Protein AF-A0A924NU47-F1 (afdb_monomer_lite)

Foldseek 3Di:
DDADDFDQDPNDGDRDRPVVVVVVVVVVVVVVVVCVVLVDPNVVVVVVVVLQVVLVVVCVVPVLSNLLSCLLCLLVVLQVVLQQVVCVVVVHDSPDDDDQTLLSLVCLVVVHSVVSVVVNVCLSVVPSNVLSVCSVVVVDDSVVSNVRSNVVSNVSCVVSVRNDPVSVVVSD

Sequence (172 aa):
MGRVPRLPVFGTMVDLPYAGPVLCGLYLVWMINLFNFMGGIDGSGFLGLMVALLSLWCGQATPALFWAWFILIGCFMVDATTTLVRRVRRGERFHEAHRSHAYQYAARQFGAHRPVTLAVGAINLLWLLPIAVALGLGWFDGVAGLAIAYVPLLWLAFRFKAGIRTAQESCA

pLDDT: mean 78.1, std 12.53, range [43.88, 93.94]

Radius of gyration: 22.24 Å; chains: 1; bounding box: 65×30×56 Å

Secondary structure (DSSP, 8-state):
-PPPPPEEETTEEE--TTHHHHHHHHHHHHHHHHHHHHTTHHHHHHHHHHHHHHHHHHHHH-HHHHHHHHHHTHHHHHHHHHHHHHHHHTT--TTS-----HHHHHHHHTT-HHHHHHHHHHHIIIIIHHHHHHHHTTSS-HHHHHHHHHHHHHHHHHHTTTT-HHHHHTT-

Structure (mmCIF, N/CA/C/O backbone):
data_AF-A0A924NU47-F1
#
_entry.id   AF-A0A924NU47-F1
#
loop_
_atom_site.group_PDB
_atom_site.id
_atom_site.type_symbol
_atom_site.label_atom_id
_atom_site.label_alt_id
_atom_site.label_comp_id
_atom_site.label_asym_id
_atom_site.label_entity_id
_atom_site.label_seq_id
_atom_site.pdbx_PDB_ins_code
_atom_site.Cartn_x
_atom_site.Cartn_y
_atom_site.Cartn_z
_atom_site.occupancy
_atom_site.B_iso_or_equiv
_atom_site.auth_seq_id
_atom_site.auth_comp_id
_atom_site.auth_asym_id
_atom_site.auth_atom_id
_atom_site.pdbx_PDB_model_num
ATOM 1 N N . MET A 1 1 ? 24.066 -12.936 34.973 1.00 47.88 1 MET A N 1
ATOM 2 C CA . MET A 1 1 ? 24.099 -11.561 34.425 1.00 47.88 1 MET A CA 1
ATOM 3 C C . MET A 1 1 ? 25.199 -11.508 33.373 1.00 47.88 1 MET A C 1
ATOM 5 O O . MET A 1 1 ? 26.366 -11.532 33.741 1.00 47.88 1 MET A O 1
ATOM 9 N N . GLY A 1 2 ? 24.852 -11.584 32.084 1.00 59.38 2 GLY A N 1
ATOM 10 C CA . GLY A 1 2 ? 25.844 -11.590 31.003 1.00 59.38 2 GLY A CA 1
ATOM 11 C C . GLY A 1 2 ? 26.546 -10.237 30.918 1.00 59.38 2 GLY A C 1
ATOM 12 O O . GLY A 1 2 ? 25.877 -9.215 30.785 1.00 59.38 2 GLY A O 1
ATOM 13 N N . ARG A 1 3 ? 27.878 -10.219 31.044 1.00 60.56 3 ARG A N 1
ATOM 14 C CA . ARG A 1 3 ? 28.675 -9.010 30.799 1.00 60.56 3 ARG A CA 1
ATOM 15 C C . ARG A 1 3 ? 28.519 -8.623 29.330 1.00 60.56 3 ARG A C 1
ATOM 17 O O . ARG A 1 3 ? 28.722 -9.461 28.455 1.00 60.56 3 ARG A O 1
ATOM 24 N N . VAL A 1 4 ? 28.154 -7.369 29.079 1.00 67.50 4 VAL A N 1
ATOM 25 C CA . VAL A 1 4 ? 28.174 -6.796 27.729 1.00 67.50 4 VAL A CA 1
ATOM 26 C C . VAL A 1 4 ? 29.601 -6.890 27.169 1.00 67.50 4 VAL A C 1
ATOM 28 O O . VAL A 1 4 ? 30.551 -6.622 27.908 1.00 67.50 4 VAL A O 1
ATOM 31 N N . PRO A 1 5 ? 29.776 -7.318 25.906 1.00 68.31 5 PRO A N 1
ATOM 32 C CA . PRO A 1 5 ? 31.094 -7.458 25.300 1.00 68.31 5 PRO A CA 1
ATOM 33 C C . PRO A 1 5 ? 31.777 -6.093 25.155 1.00 68.31 5 PRO A C 1
ATOM 35 O O . PRO A 1 5 ? 31.124 -5.080 24.909 1.00 68.31 5 PRO A O 1
ATOM 38 N N . ARG A 1 6 ? 33.105 -6.078 25.296 1.00 61.94 6 ARG A N 1
ATOM 39 C CA . ARG A 1 6 ? 33.931 -4.878 25.116 1.00 61.94 6 ARG A CA 1
ATOM 40 C C . ARG A 1 6 ? 33.846 -4.430 23.664 1.00 61.94 6 ARG A C 1
ATOM 42 O O . ARG A 1 6 ? 34.185 -5.202 22.768 1.00 61.94 6 ARG A O 1
ATOM 49 N N . LEU A 1 7 ? 33.398 -3.199 23.441 1.00 69.56 7 LEU A N 1
ATOM 50 C CA . LEU A 1 7 ? 33.296 -2.630 22.104 1.00 69.56 7 LEU A CA 1
ATOM 51 C C . LEU A 1 7 ? 34.515 -1.734 21.841 1.00 69.56 7 LEU A C 1
ATOM 53 O O . LEU A 1 7 ? 34.825 -0.874 22.670 1.00 69.56 7 LEU A O 1
ATOM 57 N N . PRO A 1 8 ? 35.223 -1.920 20.714 1.00 68.81 8 PRO A N 1
ATOM 58 C CA . PRO A 1 8 ? 36.265 -0.994 20.302 1.00 68.81 8 PRO A CA 1
ATOM 59 C C . PRO A 1 8 ? 35.603 0.299 19.815 1.00 68.81 8 PRO A C 1
ATOM 61 O O . PRO A 1 8 ? 34.946 0.318 18.775 1.00 68.81 8 PRO A O 1
ATOM 64 N N . VAL A 1 9 ? 35.770 1.387 20.565 1.00 72.19 9 VAL A N 1
ATOM 65 C CA . VAL A 1 9 ? 35.251 2.713 20.207 1.00 72.19 9 VAL A CA 1
ATOM 66 C C . VAL A 1 9 ? 36.451 3.633 19.993 1.00 72.19 9 VAL A C 1
ATOM 68 O O . VAL A 1 9 ? 37.249 3.844 20.906 1.00 72.19 9 VAL A O 1
ATOM 71 N N . PHE A 1 10 ? 36.627 4.121 18.759 1.00 72.56 10 PHE A N 1
ATOM 72 C CA . PHE A 1 10 ? 37.771 4.954 18.349 1.00 72.56 10 PHE A CA 1
ATOM 73 C C . PHE A 1 10 ? 39.144 4.382 18.769 1.00 72.56 10 PHE A C 1
ATOM 75 O O . PHE A 1 10 ? 40.006 5.097 19.266 1.00 72.56 10 PHE A O 1
ATOM 82 N N . GLY A 1 11 ? 39.340 3.066 18.616 1.00 71.00 11 GLY A N 1
ATOM 83 C CA . GLY A 1 11 ? 40.600 2.389 18.958 1.00 71.00 11 GLY A CA 1
ATOM 84 C C . GLY A 1 11 ? 40.848 2.184 20.459 1.00 71.00 11 GLY A C 1
ATOM 85 O O . GLY A 1 11 ? 41.828 1.541 20.826 1.00 71.00 11 GLY A O 1
ATOM 86 N N . THR A 1 12 ? 39.951 2.656 21.328 1.00 70.19 12 THR A N 1
ATOM 87 C CA . THR A 1 12 ? 39.995 2.399 22.774 1.00 70.19 12 THR A CA 1
ATOM 88 C C . THR A 1 12 ? 38.972 1.332 23.164 1.00 70.19 12 THR A C 1
ATOM 90 O O . THR A 1 12 ? 37.835 1.326 22.690 1.00 70.19 12 THR A O 1
ATOM 93 N N . MET A 1 13 ? 39.387 0.379 24.004 1.00 66.62 13 MET A N 1
ATOM 94 C CA . MET A 1 13 ? 38.503 -0.659 24.542 1.00 66.62 13 MET A CA 1
ATOM 95 C C . MET A 1 13 ? 37.714 -0.068 25.708 1.00 66.62 13 MET A C 1
ATOM 97 O O . MET A 1 13 ? 38.245 0.060 26.811 1.00 66.62 13 MET A O 1
ATOM 101 N N . VAL A 1 14 ? 36.461 0.313 25.463 1.00 70.75 14 VAL A N 1
ATOM 102 C CA . VAL A 1 14 ? 35.613 0.924 26.491 1.00 70.75 14 VAL A CA 1
ATOM 103 C C . VAL A 1 14 ? 34.729 -0.153 27.120 1.00 70.75 14 VAL A C 1
ATOM 105 O O . VAL A 1 14 ? 33.880 -0.750 26.460 1.00 70.75 14 VAL A O 1
ATOM 108 N N . ASP A 1 15 ? 34.944 -0.415 28.409 1.00 70.62 15 ASP A N 1
ATOM 109 C CA . ASP A 1 15 ? 34.142 -1.347 29.207 1.00 70.62 15 ASP A CA 1
ATOM 110 C C . ASP A 1 15 ? 33.028 -0.538 29.904 1.00 70.62 15 ASP A C 1
ATOM 112 O O . ASP A 1 15 ? 33.293 0.237 30.823 1.00 70.62 15 ASP A O 1
ATOM 116 N N . LEU A 1 16 ? 31.777 -0.664 29.440 1.00 69.06 16 LEU A N 1
ATOM 117 C CA . LEU A 1 16 ? 30.603 0.055 29.972 1.00 69.06 16 LEU A CA 1
ATOM 118 C C . LEU A 1 16 ? 29.641 -0.921 30.678 1.00 69.06 16 LEU A C 1
ATOM 120 O O . LEU A 1 16 ? 28.521 -1.130 30.202 1.00 69.06 16 LEU A O 1
ATOM 124 N N . PRO A 1 17 ? 30.034 -1.525 31.817 1.00 68.69 17 PRO A N 1
ATOM 125 C CA . PRO A 1 17 ? 29.283 -2.619 32.435 1.00 68.69 17 PRO A CA 1
ATOM 126 C C . PRO A 1 17 ? 27.862 -2.220 32.858 1.00 68.69 17 PRO A C 1
ATOM 128 O O . PRO A 1 17 ? 26.943 -3.023 32.730 1.00 68.69 17 PRO A O 1
ATOM 131 N N . TYR A 1 18 ? 27.673 -0.977 33.317 1.00 74.06 18 TYR A N 1
ATOM 132 C CA . TYR A 1 18 ? 26.369 -0.453 33.748 1.00 74.06 18 TYR A CA 1
ATOM 133 C C . TYR A 1 18 ? 25.764 0.538 32.748 1.00 74.06 18 TYR A C 1
ATOM 135 O O . TYR A 1 18 ? 24.553 0.561 32.555 1.00 74.06 18 TYR A O 1
ATOM 143 N N . ALA A 1 19 ? 26.597 1.322 32.062 1.00 77.31 19 ALA A N 1
ATOM 144 C CA . ALA A 1 19 ? 26.131 2.320 31.104 1.00 77.31 19 ALA A CA 1
ATOM 145 C C . ALA A 1 19 ? 25.598 1.700 29.799 1.00 77.31 19 ALA A C 1
ATOM 147 O O . ALA A 1 19 ? 24.642 2.226 29.240 1.00 77.31 19 ALA A O 1
ATOM 148 N N . GLY A 1 20 ? 26.138 0.563 29.340 1.00 79.44 20 GLY A N 1
ATOM 149 C CA . GLY A 1 20 ? 25.649 -0.128 28.141 1.00 79.44 20 GLY A CA 1
ATOM 150 C C . GLY A 1 20 ? 24.178 -0.555 28.256 1.00 79.44 20 GLY A C 1
ATOM 151 O O . GLY A 1 20 ? 23.368 -0.143 27.426 1.00 79.44 20 GLY A O 1
ATOM 152 N N . PRO A 1 21 ? 23.789 -1.314 29.301 1.00 81.00 21 PRO A N 1
ATOM 153 C CA . PRO A 1 21 ? 22.392 -1.684 29.533 1.00 81.00 21 PRO A CA 1
ATOM 154 C C . PRO A 1 21 ? 21.459 -0.482 29.731 1.00 81.00 21 PRO A C 1
ATOM 156 O O . PRO A 1 21 ? 20.337 -0.506 29.233 1.00 81.00 21 PRO A O 1
ATOM 159 N N . VAL A 1 22 ? 21.919 0.579 30.407 1.00 84.62 22 VAL A N 1
ATOM 160 C CA . VAL A 1 22 ? 21.138 1.814 30.612 1.00 84.62 22 VAL A CA 1
ATOM 161 C C . VAL A 1 22 ? 20.886 2.541 29.290 1.00 84.62 22 VAL A C 1
ATOM 163 O O . VAL A 1 22 ? 19.747 2.901 29.004 1.00 84.62 22 VAL A O 1
ATOM 166 N N . LEU A 1 23 ? 21.909 2.706 28.448 1.00 86.06 23 LEU A N 1
ATOM 167 C CA . LEU A 1 23 ? 21.769 3.312 27.121 1.00 86.06 23 LEU A CA 1
ATOM 168 C C . LEU A 1 23 ? 20.893 2.461 26.197 1.00 86.06 23 LEU A C 1
ATOM 170 O O . LEU A 1 23 ? 20.067 3.007 25.473 1.00 86.06 23 LEU A O 1
ATOM 174 N N . CYS A 1 24 ? 21.022 1.134 26.257 1.00 81.88 24 CYS A N 1
ATOM 175 C CA . CYS A 1 24 ? 20.161 0.214 25.516 1.00 81.88 24 CYS A CA 1
ATOM 176 C C . CYS A 1 24 ? 18.696 0.328 25.972 1.00 81.88 24 CYS A C 1
ATOM 178 O O . CYS A 1 24 ? 17.797 0.427 25.142 1.00 81.88 24 CYS A O 1
ATOM 180 N N . GLY A 1 25 ? 18.448 0.398 27.284 1.00 86.38 25 GLY A N 1
ATOM 181 C CA . GLY A 1 25 ? 17.113 0.618 27.842 1.00 86.38 25 GLY A CA 1
ATOM 182 C C . GLY A 1 25 ? 16.514 1.961 27.419 1.00 86.38 25 GLY A C 1
ATOM 183 O O . GLY A 1 25 ? 15.374 2.004 26.963 1.00 86.38 25 GLY A O 1
ATOM 184 N N . LEU A 1 26 ? 17.296 3.042 27.492 1.00 88.62 26 LEU A N 1
ATOM 185 C CA . LEU A 1 26 ? 16.888 4.366 27.011 1.00 88.62 26 LEU A CA 1
ATOM 186 C C . LEU A 1 26 ? 16.582 4.353 25.511 1.00 88.62 26 LEU A C 1
ATOM 188 O O . LEU A 1 26 ? 15.554 4.884 25.102 1.00 88.62 26 LEU A O 1
ATOM 192 N N . TYR A 1 27 ? 17.424 3.707 24.706 1.00 86.06 27 TYR A N 1
ATOM 193 C CA . TYR A 1 27 ? 17.206 3.545 23.271 1.00 86.06 27 TYR A CA 1
ATOM 194 C C . TYR A 1 27 ? 15.925 2.762 22.972 1.00 86.06 27 TYR A C 1
ATOM 196 O O . TYR A 1 27 ? 15.153 3.179 22.116 1.00 86.06 27 TYR A O 1
ATOM 204 N N . LEU A 1 28 ? 15.651 1.673 23.696 1.00 86.00 28 LEU A N 1
ATOM 205 C CA . LEU A 1 28 ? 14.429 0.885 23.519 1.00 86.00 28 LEU A CA 1
ATOM 206 C C . LEU A 1 28 ? 13.177 1.674 23.910 1.00 86.00 28 LEU A C 1
ATOM 208 O O . LEU A 1 28 ? 12.215 1.693 23.147 1.00 86.00 28 LEU A O 1
ATOM 212 N N . VAL A 1 29 ? 13.190 2.363 25.054 1.00 85.88 29 VAL A N 1
ATOM 213 C CA . VAL A 1 29 ? 12.073 3.229 25.476 1.00 85.88 29 VAL A CA 1
ATOM 214 C C . VAL A 1 29 ? 11.845 4.335 24.451 1.00 85.88 29 VAL A C 1
ATOM 216 O O . VAL A 1 29 ? 10.708 4.606 24.065 1.00 85.88 29 VAL A O 1
ATOM 219 N N . TRP A 1 30 ? 12.926 4.940 23.964 1.00 83.56 30 TRP A N 1
ATOM 220 C CA . TRP A 1 30 ? 12.859 5.980 22.951 1.00 83.56 30 TRP A CA 1
ATOM 221 C C . TRP A 1 30 ? 12.344 5.445 21.607 1.00 83.56 30 TRP A C 1
ATOM 223 O O . TRP A 1 30 ? 11.465 6.063 21.013 1.00 83.56 30 TRP A O 1
ATOM 233 N N . MET A 1 31 ? 12.791 4.266 21.166 1.00 82.25 31 MET A N 1
ATOM 234 C CA . MET A 1 31 ? 12.311 3.609 19.945 1.00 82.25 31 MET A CA 1
ATOM 235 C C . MET A 1 31 ? 10.835 3.220 20.027 1.00 82.25 31 MET A C 1
ATOM 237 O O . MET A 1 31 ? 10.104 3.421 19.061 1.00 82.25 31 MET A O 1
ATOM 241 N N . ILE A 1 32 ? 10.374 2.715 21.174 1.00 77.81 32 ILE A N 1
ATOM 242 C CA . ILE A 1 32 ? 8.957 2.392 21.396 1.00 77.81 32 ILE A CA 1
ATOM 243 C C . ILE A 1 32 ? 8.111 3.670 21.368 1.00 77.81 32 ILE A C 1
ATOM 245 O O . ILE A 1 32 ? 7.041 3.688 20.759 1.00 77.81 32 ILE A O 1
ATOM 249 N N . ASN A 1 33 ? 8.593 4.755 21.979 1.00 78.31 33 ASN A N 1
ATOM 250 C CA . ASN A 1 33 ? 7.903 6.043 21.951 1.00 78.31 33 ASN A CA 1
ATOM 251 C C . ASN A 1 33 ? 7.836 6.622 20.526 1.00 78.31 33 ASN A C 1
ATOM 253 O O . ASN A 1 33 ? 6.770 7.037 20.074 1.00 78.31 33 ASN A O 1
ATOM 257 N N . LEU A 1 34 ? 8.946 6.567 19.783 1.00 73.81 34 LEU A N 1
ATOM 258 C CA . LEU A 1 34 ? 8.997 6.996 18.385 1.00 73.81 34 LEU A CA 1
ATOM 259 C C . LEU A 1 34 ? 8.029 6.182 17.510 1.00 73.81 34 LEU A C 1
ATOM 261 O O . LEU A 1 34 ? 7.307 6.756 16.695 1.00 73.81 34 LEU A O 1
ATOM 265 N N . PHE A 1 35 ? 7.958 4.861 17.711 1.00 67.00 35 PHE A N 1
ATOM 266 C CA . PHE A 1 35 ? 7.040 3.983 16.979 1.00 67.00 35 PHE A CA 1
ATOM 267 C C . PHE A 1 35 ? 5.567 4.277 17.304 1.00 67.00 35 PHE A C 1
ATOM 269 O O . PHE A 1 35 ? 4.726 4.274 16.405 1.00 67.00 35 PHE A O 1
ATOM 276 N N . ASN A 1 36 ? 5.251 4.602 18.562 1.00 65.31 36 ASN A N 1
ATOM 277 C CA . ASN A 1 36 ? 3.904 5.015 18.967 1.00 65.31 36 ASN A CA 1
ATOM 278 C C . ASN A 1 36 ? 3.481 6.352 18.336 1.00 65.31 36 ASN A C 1
ATOM 280 O O . ASN A 1 36 ? 2.310 6.509 17.995 1.00 65.31 36 ASN A O 1
ATOM 284 N N . PHE A 1 37 ? 4.417 7.284 18.128 1.00 62.91 37 PHE A N 1
ATOM 285 C CA . PHE A 1 37 ? 4.157 8.536 17.406 1.00 62.91 37 PHE A CA 1
ATOM 286 C C . PHE A 1 37 ? 3.981 8.319 15.895 1.00 62.91 37 PHE A C 1
ATOM 288 O O . PHE A 1 37 ? 3.053 8.859 15.295 1.00 62.91 37 PHE A O 1
ATOM 295 N N . MET A 1 38 ? 4.820 7.484 15.274 1.00 59.72 38 MET A N 1
ATOM 296 C CA . MET A 1 38 ? 4.724 7.160 13.842 1.00 59.72 38 MET A CA 1
ATOM 297 C C . MET A 1 38 ? 3.519 6.279 13.483 1.00 59.72 38 MET A C 1
ATOM 299 O O . MET A 1 38 ? 3.088 6.294 12.334 1.00 59.72 38 MET A O 1
ATOM 303 N N . GLY A 1 39 ? 2.949 5.524 14.425 1.00 53.91 39 GLY A N 1
ATOM 304 C CA . GLY A 1 39 ? 1.816 4.622 14.171 1.00 53.91 39 GLY A CA 1
ATOM 305 C C . GLY A 1 39 ? 0.507 5.306 13.736 1.00 53.91 39 GLY A C 1
ATOM 306 O O . GLY A 1 39 ? -0.464 4.614 13.427 1.00 53.91 39 GLY A O 1
ATOM 307 N N . GLY A 1 40 ? 0.464 6.643 13.728 1.00 61.09 40 GLY A N 1
ATOM 308 C CA . GLY A 1 40 ? -0.672 7.454 13.288 1.00 61.09 40 GLY A CA 1
ATOM 309 C C . GLY A 1 40 ? -0.654 7.861 11.804 1.00 61.09 40 GLY A C 1
ATOM 310 O O . GLY A 1 40 ? -0.098 7.190 10.930 1.00 61.09 40 GLY A O 1
ATOM 311 N N . ILE A 1 41 ? -1.301 8.996 11.517 1.00 57.78 41 ILE A N 1
ATOM 312 C CA . ILE A 1 41 ? -1.394 9.610 10.178 1.00 57.78 41 ILE A CA 1
ATOM 313 C C . ILE A 1 41 ? 0.005 9.910 9.604 1.00 57.78 41 ILE A C 1
ATOM 315 O O . ILE A 1 41 ? 0.217 9.762 8.401 1.00 57.78 41 ILE A O 1
ATOM 319 N N . ASP A 1 42 ? 0.975 10.243 10.458 1.00 65.50 42 ASP A N 1
ATOM 320 C CA . ASP A 1 42 ? 2.303 10.688 10.028 1.00 65.50 42 ASP A CA 1
ATOM 321 C C . ASP A 1 42 ? 3.161 9.564 9.430 1.00 65.50 42 ASP A C 1
ATOM 323 O O . ASP A 1 42 ? 3.735 9.735 8.355 1.00 65.50 42 ASP A O 1
ATOM 327 N N . GLY A 1 43 ? 3.224 8.384 10.057 1.00 72.06 43 GLY A N 1
ATOM 328 C CA . GLY A 1 43 ? 4.042 7.284 9.532 1.00 72.06 43 GLY A CA 1
ATOM 329 C C . GLY A 1 43 ? 3.432 6.611 8.306 1.00 72.06 43 GLY A C 1
ATOM 330 O O . GLY A 1 43 ? 4.158 6.240 7.385 1.00 72.06 43 GLY A O 1
ATOM 331 N N . SER A 1 44 ? 2.102 6.496 8.243 1.00 74.81 44 SER A N 1
ATOM 332 C CA . SER A 1 44 ? 1.415 5.954 7.060 1.00 74.81 44 SER A CA 1
ATOM 333 C C . SER A 1 44 ? 1.460 6.918 5.867 1.00 74.81 44 SER A C 1
ATOM 335 O O . SER A 1 44 ? 1.691 6.477 4.738 1.00 74.81 44 SER A O 1
ATOM 337 N N . GLY A 1 45 ? 1.335 8.228 6.109 1.00 77.06 45 GLY A N 1
ATOM 338 C CA . GLY A 1 45 ? 1.544 9.265 5.096 1.00 77.06 45 GLY A CA 1
ATOM 339 C C . GLY A 1 45 ? 2.986 9.298 4.584 1.00 77.06 45 GLY A C 1
ATOM 340 O O . GLY A 1 45 ? 3.205 9.313 3.371 1.00 77.06 45 GLY A O 1
ATOM 341 N N . PHE A 1 46 ? 3.969 9.221 5.487 1.00 82.56 46 PHE A N 1
ATOM 342 C CA . PHE A 1 46 ? 5.385 9.132 5.125 1.00 82.56 46 PHE A CA 1
ATOM 343 C C . PHE A 1 46 ? 5.692 7.882 4.291 1.00 82.56 46 PHE A C 1
ATOM 345 O O . PHE A 1 46 ? 6.350 7.986 3.258 1.00 82.56 46 PHE A O 1
ATOM 352 N N . LEU A 1 47 ? 5.181 6.711 4.686 1.00 83.50 47 LEU A N 1
ATOM 353 C CA . LEU A 1 47 ? 5.375 5.475 3.927 1.00 83.50 47 LEU A CA 1
ATOM 354 C C . LEU A 1 47 ? 4.762 5.578 2.522 1.00 83.50 47 LEU A C 1
ATOM 356 O O . LEU A 1 47 ? 5.404 5.191 1.547 1.00 83.50 47 LEU A O 1
ATOM 360 N N . GLY A 1 48 ? 3.558 6.148 2.406 1.00 84.56 48 GLY A N 1
ATOM 361 C CA . GLY A 1 48 ? 2.922 6.409 1.114 1.00 84.56 48 GLY A CA 1
ATOM 362 C C . GLY A 1 48 ? 3.752 7.341 0.226 1.00 84.56 48 GLY A C 1
ATOM 363 O O . GLY A 1 48 ? 3.950 7.050 -0.954 1.00 84.56 48 GLY A O 1
ATOM 364 N N . LEU A 1 49 ? 4.301 8.417 0.799 1.00 87.50 49 LEU A N 1
ATOM 365 C CA . LEU A 1 49 ? 5.193 9.338 0.092 1.00 87.50 49 LEU A CA 1
ATOM 366 C C . LEU A 1 49 ? 6.485 8.646 -0.365 1.00 87.50 49 LEU A C 1
ATOM 368 O O . LEU A 1 49 ? 6.888 8.807 -1.515 1.00 87.50 49 LEU A O 1
ATOM 372 N N . MET A 1 50 ? 7.118 7.854 0.503 1.00 90.81 50 MET A N 1
ATOM 373 C CA . MET A 1 50 ? 8.328 7.099 0.162 1.00 90.81 50 MET A CA 1
ATOM 374 C C . MET A 1 50 ? 8.079 6.127 -0.986 1.00 90.81 50 MET A C 1
ATOM 376 O O . MET A 1 50 ? 8.855 6.109 -1.939 1.00 90.81 50 MET A O 1
ATOM 380 N N . VAL A 1 51 ? 6.978 5.372 -0.951 1.00 90.94 51 VAL A N 1
ATOM 381 C CA . VAL A 1 51 ? 6.620 4.474 -2.057 1.00 90.94 51 VAL A CA 1
ATOM 382 C C . VAL A 1 51 ? 6.385 5.256 -3.352 1.00 90.94 51 VAL A C 1
ATOM 384 O O . VAL A 1 51 ? 6.867 4.838 -4.402 1.00 90.94 51 VAL A O 1
ATOM 387 N N . ALA A 1 52 ? 5.704 6.404 -3.298 1.00 89.31 52 ALA A N 1
ATOM 388 C CA . ALA A 1 52 ? 5.475 7.233 -4.481 1.00 89.31 52 ALA A CA 1
ATOM 389 C C . ALA A 1 52 ? 6.789 7.752 -5.095 1.00 89.31 52 ALA A C 1
ATOM 391 O O . ALA A 1 52 ? 6.978 7.672 -6.311 1.00 89.31 52 ALA A O 1
ATOM 392 N N . LEU A 1 53 ? 7.718 8.235 -4.265 1.00 93.94 53 LEU A N 1
ATOM 393 C CA . LEU A 1 53 ? 9.026 8.713 -4.722 1.00 93.94 53 LEU A CA 1
ATOM 394 C C . LEU A 1 53 ? 9.895 7.576 -5.272 1.00 93.94 53 LEU A C 1
ATOM 396 O O . LEU A 1 53 ? 10.489 7.729 -6.338 1.00 93.94 53 LEU A O 1
ATOM 400 N N . LEU A 1 54 ? 9.930 6.425 -4.594 1.00 92.25 54 LEU A N 1
ATOM 401 C CA . LEU A 1 54 ? 10.646 5.239 -5.073 1.00 92.25 54 LEU A CA 1
ATOM 402 C C . LEU A 1 54 ? 10.079 4.742 -6.405 1.00 92.25 54 LEU A C 1
ATOM 404 O O . LEU A 1 54 ? 10.843 4.428 -7.314 1.00 92.25 54 LEU A O 1
ATOM 408 N N . SER A 1 55 ? 8.754 4.743 -6.556 1.00 91.94 55 SER A N 1
ATOM 409 C CA . SER A 1 55 ? 8.081 4.394 -7.808 1.00 91.94 55 SER A CA 1
ATOM 410 C C . SER A 1 55 ? 8.511 5.303 -8.961 1.00 91.94 55 SER A C 1
ATOM 412 O O . SER A 1 55 ? 8.849 4.816 -10.041 1.00 91.94 55 SER A O 1
ATOM 414 N N . LEU A 1 56 ? 8.543 6.622 -8.737 1.00 93.50 56 LEU A N 1
ATOM 415 C CA . LEU A 1 56 ? 8.999 7.592 -9.738 1.00 93.50 56 LEU A CA 1
ATOM 416 C C . LEU A 1 56 ? 10.478 7.407 -10.090 1.00 93.50 56 LEU A C 1
ATOM 418 O O . LEU A 1 56 ? 10.836 7.476 -11.267 1.00 93.50 56 LEU A O 1
ATOM 422 N N . TRP A 1 57 ? 11.322 7.141 -9.090 1.00 93.69 57 TRP A N 1
ATOM 423 C CA . TRP A 1 57 ? 12.750 6.910 -9.290 1.00 93.69 57 TRP A CA 1
ATOM 424 C C . TRP A 1 57 ? 13.018 5.625 -10.084 1.00 93.69 57 TRP A C 1
ATOM 426 O O . TRP A 1 57 ? 13.726 5.663 -11.089 1.00 93.69 57 TRP A O 1
ATOM 436 N N . CYS A 1 58 ? 12.382 4.507 -9.722 1.00 90.25 58 CYS A N 1
ATOM 437 C CA . CYS A 1 58 ? 12.466 3.257 -10.483 1.00 90.25 58 CYS A CA 1
ATOM 438 C C . CYS A 1 58 ? 11.872 3.388 -11.895 1.00 90.25 58 CYS A C 1
ATOM 440 O O . CYS A 1 58 ? 12.367 2.759 -12.832 1.00 90.25 58 CYS A O 1
ATOM 442 N N . GLY A 1 59 ? 10.848 4.229 -12.064 1.00 90.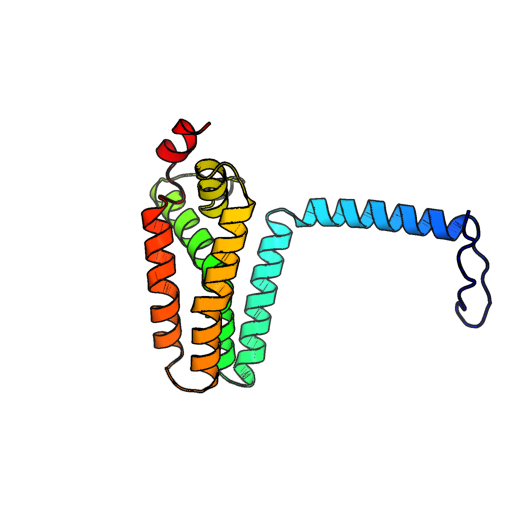62 59 GLY A N 1
ATOM 443 C CA . GLY A 1 59 ? 10.245 4.536 -13.360 1.00 90.62 59 GLY A CA 1
ATOM 444 C C . GLY A 1 59 ? 11.217 5.145 -14.371 1.00 90.62 59 GLY A C 1
ATOM 445 O O . GLY A 1 59 ? 11.031 4.945 -15.569 1.00 90.62 59 GLY A O 1
ATOM 446 N N . GLN A 1 60 ? 12.274 5.824 -13.906 1.00 92.50 60 GLN A N 1
ATOM 447 C CA . GLN A 1 60 ? 13.332 6.341 -14.783 1.00 92.50 60 GLN A CA 1
ATOM 448 C C . GLN A 1 60 ? 14.158 5.216 -15.421 1.00 92.50 60 GLN A C 1
ATOM 450 O O . GLN A 1 60 ? 14.627 5.366 -16.544 1.00 92.50 60 GLN A O 1
ATOM 455 N N . ALA A 1 61 ? 14.333 4.090 -14.720 1.00 90.56 61 ALA A N 1
ATOM 456 C CA . ALA A 1 61 ? 15.050 2.932 -15.247 1.00 90.56 61 ALA A CA 1
ATOM 457 C C . ALA A 1 61 ? 14.162 2.100 -16.180 1.00 90.56 61 ALA A C 1
ATOM 459 O O . ALA A 1 61 ? 14.592 1.668 -17.248 1.00 90.56 61 ALA A O 1
ATOM 460 N N . THR A 1 62 ? 12.913 1.849 -15.785 1.00 88.81 62 THR A N 1
ATOM 461 C CA . THR A 1 62 ? 11.945 1.135 -16.625 1.00 88.81 62 THR A CA 1
ATOM 462 C C . THR A 1 62 ? 10.528 1.606 -16.295 1.00 88.81 62 THR A C 1
ATOM 464 O O . THR A 1 62 ? 10.096 1.432 -15.153 1.00 88.81 62 THR A O 1
ATOM 467 N N . PRO A 1 63 ? 9.748 2.119 -17.269 1.00 89.81 63 PRO A N 1
ATOM 468 C CA . PRO A 1 63 ? 8.377 2.575 -17.024 1.00 89.81 63 PRO A CA 1
ATOM 469 C C . PRO A 1 63 ? 7.466 1.503 -16.409 1.00 89.81 63 PRO A C 1
ATOM 471 O O . PRO A 1 63 ? 6.588 1.823 -15.614 1.00 89.81 63 PRO A O 1
ATOM 474 N N . ALA A 1 64 ? 7.693 0.221 -16.714 1.00 90.06 64 ALA A N 1
ATOM 475 C CA . ALA A 1 64 ? 6.948 -0.887 -16.115 1.00 90.06 64 ALA A CA 1
ATOM 476 C C . ALA A 1 64 ? 7.103 -0.954 -14.584 1.00 90.06 64 ALA A C 1
ATOM 478 O O . ALA A 1 64 ? 6.140 -1.262 -13.884 1.00 90.06 64 ALA A O 1
ATOM 479 N N . LEU A 1 65 ? 8.277 -0.610 -14.039 1.00 89.75 65 LEU A N 1
ATOM 480 C CA . LEU A 1 65 ? 8.503 -0.626 -12.591 1.00 89.75 65 LEU A CA 1
ATOM 481 C C . LEU A 1 65 ? 7.621 0.398 -11.878 1.00 89.75 65 LEU A C 1
ATOM 483 O O . LEU A 1 65 ? 7.064 0.080 -10.832 1.00 89.75 65 LEU A O 1
ATOM 487 N N . PHE A 1 66 ? 7.433 1.585 -12.460 1.00 92.31 66 PHE A N 1
ATOM 488 C CA . PHE A 1 66 ? 6.532 2.603 -11.913 1.00 92.31 66 PHE A CA 1
ATOM 489 C C . PHE A 1 66 ? 5.112 2.048 -11.706 1.00 92.31 66 PHE A C 1
ATOM 491 O O . PHE A 1 66 ? 4.534 2.152 -10.625 1.00 92.31 66 PHE A O 1
ATOM 498 N N . TRP A 1 67 ? 4.562 1.385 -12.722 1.00 91.06 67 TRP A N 1
ATOM 499 C CA . TRP A 1 67 ? 3.231 0.783 -12.638 1.00 91.06 67 TRP A CA 1
ATOM 500 C C . TRP A 1 67 ? 3.185 -0.414 -11.678 1.00 91.06 67 TRP A C 1
ATOM 502 O O . TRP A 1 67 ? 2.207 -0.573 -10.947 1.00 91.06 67 TRP A O 1
ATOM 512 N N . ALA A 1 68 ? 4.246 -1.225 -11.623 1.00 91.56 68 ALA A N 1
ATOM 513 C CA . ALA A 1 68 ? 4.348 -2.359 -10.706 1.00 91.56 68 ALA A CA 1
ATOM 514 C C . ALA A 1 68 ? 4.263 -1.926 -9.232 1.00 91.56 68 ALA A C 1
ATOM 516 O O . ALA A 1 68 ? 3.538 -2.548 -8.453 1.00 91.56 68 ALA A O 1
ATOM 517 N N . TRP A 1 69 ? 4.927 -0.828 -8.855 1.00 91.25 69 TRP A N 1
ATOM 518 C CA . TRP A 1 69 ? 4.826 -0.264 -7.504 1.00 91.25 69 TRP A CA 1
ATOM 519 C C . TRP A 1 69 ? 3.384 0.112 -7.144 1.00 91.25 69 TRP A C 1
ATOM 521 O O . TRP A 1 69 ? 2.916 -0.248 -6.063 1.00 91.25 69 TRP A O 1
ATOM 531 N N . PHE A 1 70 ? 2.657 0.762 -8.060 1.00 89.69 70 PHE A N 1
ATOM 532 C CA . PHE A 1 70 ? 1.242 1.104 -7.870 1.00 89.69 70 PHE A CA 1
ATOM 533 C C . PHE A 1 70 ? 0.345 -0.135 -7.739 1.00 89.69 70 PHE A C 1
ATOM 535 O O . PHE A 1 70 ? -0.542 -0.161 -6.885 1.00 89.69 70 PHE A O 1
ATOM 542 N N . ILE A 1 71 ? 0.597 -1.180 -8.532 1.00 91.38 71 ILE A N 1
ATOM 543 C CA . ILE A 1 71 ? -0.139 -2.451 -8.457 1.00 91.38 71 ILE A CA 1
ATOM 544 C C . ILE A 1 71 ? 0.045 -3.107 -7.082 1.00 91.38 71 ILE A C 1
ATOM 546 O O . ILE A 1 71 ? -0.938 -3.513 -6.460 1.00 91.38 71 ILE A O 1
ATOM 550 N N . LEU A 1 72 ? 1.277 -3.167 -6.570 1.00 90.38 72 LEU A N 1
ATOM 551 C CA . LEU A 1 72 ? 1.585 -3.825 -5.295 1.00 90.38 72 LEU A CA 1
ATOM 552 C C . LEU A 1 72 ? 0.982 -3.105 -4.080 1.00 90.38 72 LEU A C 1
ATOM 554 O O . LEU A 1 72 ? 0.578 -3.761 -3.122 1.00 90.38 72 LEU A O 1
ATOM 558 N N . ILE A 1 73 ? 0.849 -1.775 -4.118 1.00 89.75 73 ILE A N 1
ATOM 559 C CA . ILE A 1 73 ? 0.137 -1.025 -3.065 1.00 89.75 73 ILE A CA 1
ATOM 560 C C . ILE A 1 73 ? -1.379 -0.954 -3.280 1.00 89.75 73 ILE A C 1
ATOM 562 O O . ILE A 1 73 ? -2.084 -0.315 -2.492 1.00 89.75 73 ILE A O 1
ATOM 566 N N . GLY A 1 74 ? -1.903 -1.607 -4.320 1.00 87.75 74 GLY A N 1
ATOM 567 C CA . GLY A 1 74 ? -3.290 -1.475 -4.759 1.00 87.75 74 GLY A CA 1
ATOM 568 C C . GLY A 1 74 ? -4.311 -1.749 -3.654 1.00 87.75 74 GLY A C 1
ATOM 569 O O . GLY A 1 74 ? -5.278 -1.003 -3.519 1.00 87.75 74 GLY A O 1
ATOM 570 N N . CYS A 1 75 ? -4.081 -2.754 -2.800 1.00 85.75 75 CYS A N 1
ATOM 571 C CA . CYS A 1 75 ? -4.994 -3.061 -1.692 1.00 85.75 75 CYS A CA 1
ATOM 572 C C . CYS A 1 75 ? -5.140 -1.883 -0.709 1.00 85.75 75 CYS A C 1
ATOM 574 O O . CYS A 1 75 ? -6.250 -1.577 -0.274 1.00 85.75 75 CYS A O 1
ATOM 576 N N . PHE A 1 76 ? -4.036 -1.205 -0.384 1.00 85.06 76 PHE A N 1
ATOM 577 C CA . PHE A 1 76 ? -4.045 -0.030 0.490 1.00 85.06 76 PHE A CA 1
ATOM 578 C C . PHE A 1 76 ? -4.663 1.180 -0.217 1.00 85.06 76 PHE A C 1
ATOM 580 O O . PHE A 1 76 ? -5.521 1.863 0.343 1.00 85.06 76 PHE A O 1
ATOM 587 N N . MET A 1 77 ? -4.281 1.404 -1.477 1.00 87.12 77 MET A N 1
ATOM 588 C CA . MET A 1 77 ? -4.778 2.516 -2.286 1.00 87.12 77 MET A CA 1
ATOM 589 C C . MET A 1 77 ? -6.302 2.455 -2.463 1.00 87.12 77 MET A C 1
ATOM 591 O O . MET A 1 77 ? -6.991 3.465 -2.306 1.00 87.12 77 MET A O 1
ATOM 595 N N . VAL A 1 78 ? -6.850 1.267 -2.738 1.00 86.75 78 VAL A N 1
ATOM 596 C CA . VAL A 1 78 ? -8.295 1.050 -2.906 1.00 86.75 78 VAL A CA 1
ATOM 597 C C . VAL A 1 78 ? -9.048 1.244 -1.588 1.00 86.75 78 VAL A C 1
ATOM 599 O O . VAL A 1 78 ? -10.086 1.910 -1.578 1.00 86.75 78 VAL A O 1
ATOM 602 N N . ASP A 1 79 ? -8.540 0.727 -0.468 1.00 81.88 79 ASP A N 1
ATOM 603 C CA . ASP A 1 79 ? -9.172 0.898 0.848 1.00 81.88 79 ASP A CA 1
ATOM 604 C C . ASP A 1 79 ? -9.221 2.376 1.275 1.00 81.88 79 ASP A C 1
ATOM 606 O O . ASP A 1 79 ? -10.284 2.892 1.639 1.00 81.88 79 ASP A O 1
ATOM 610 N N . ALA A 1 80 ? -8.098 3.091 1.142 1.00 79.19 80 ALA A N 1
ATOM 611 C CA . ALA A 1 80 ? -8.012 4.516 1.454 1.00 79.19 80 ALA A CA 1
ATOM 612 C C . ALA A 1 80 ? -8.941 5.351 0.557 1.00 79.19 80 ALA A C 1
ATOM 614 O O . ALA A 1 80 ? -9.735 6.154 1.054 1.00 79.19 80 ALA A O 1
ATOM 615 N N . THR A 1 81 ? -8.905 5.117 -0.759 1.00 83.38 81 THR A N 1
ATOM 616 C CA . THR A 1 81 ? -9.716 5.871 -1.728 1.00 83.38 81 THR A CA 1
ATOM 617 C C . THR A 1 81 ? -11.207 5.634 -1.517 1.00 83.38 81 THR A C 1
ATOM 619 O O . THR A 1 81 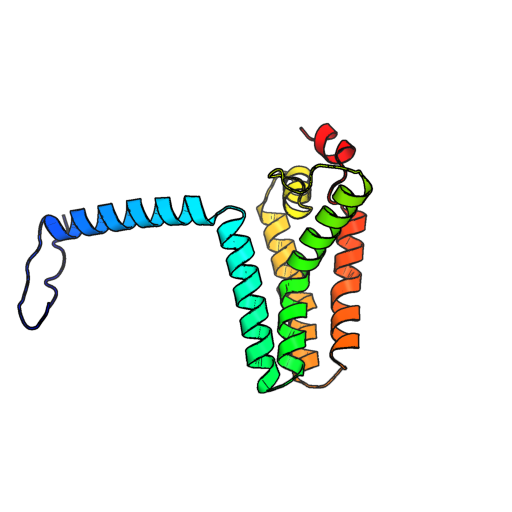? -11.985 6.584 -1.453 1.00 83.38 81 THR A O 1
ATOM 622 N N . THR A 1 82 ? -11.633 4.376 -1.376 1.00 80.94 82 THR A N 1
ATOM 623 C CA . THR A 1 82 ? -13.057 4.059 -1.187 1.00 80.94 82 THR A CA 1
ATOM 624 C C . THR A 1 82 ? -13.596 4.620 0.126 1.00 80.94 82 THR A C 1
ATOM 626 O O . THR A 1 82 ? -14.716 5.138 0.148 1.00 80.94 82 THR A O 1
ATOM 629 N N . THR A 1 83 ? -12.793 4.596 1.191 1.00 79.00 83 THR A N 1
ATOM 630 C CA . THR A 1 83 ? -13.140 5.198 2.483 1.00 79.00 83 THR A CA 1
ATOM 631 C C . THR A 1 83 ? -13.268 6.718 2.371 1.00 79.00 83 THR A C 1
ATOM 633 O O . THR A 1 83 ? -14.292 7.278 2.772 1.00 79.00 83 THR A O 1
ATOM 636 N N . LEU A 1 84 ? -12.279 7.391 1.773 1.00 78.75 84 LEU A N 1
ATOM 637 C CA . LEU A 1 84 ? -12.282 8.846 1.612 1.00 78.75 84 LEU A CA 1
ATOM 638 C C . LEU A 1 84 ? -13.446 9.319 0.729 1.00 78.75 84 LEU A C 1
ATOM 640 O O . LEU A 1 84 ? -14.197 10.210 1.123 1.00 78.75 84 LEU A O 1
ATOM 644 N N . VAL A 1 85 ? -13.659 8.682 -0.426 1.00 83.81 85 VAL A N 1
ATOM 645 C CA . VAL A 1 85 ? -14.744 9.035 -1.359 1.00 83.81 85 VAL A CA 1
ATOM 646 C C . VAL A 1 85 ? -16.115 8.885 -0.700 1.00 83.81 85 VAL A C 1
ATOM 648 O O . VAL A 1 85 ? -16.970 9.761 -0.849 1.00 83.81 85 VAL A O 1
ATOM 651 N N . ARG A 1 86 ? -16.349 7.798 0.047 1.00 78.69 86 ARG A N 1
ATOM 652 C CA . ARG A 1 86 ? -17.633 7.581 0.736 1.00 78.69 86 ARG A CA 1
ATOM 653 C C . ARG A 1 86 ? -17.870 8.611 1.841 1.00 78.69 86 ARG A C 1
ATOM 655 O O . ARG A 1 86 ? -19.013 9.019 2.023 1.00 78.69 86 ARG A O 1
ATOM 662 N N . ARG A 1 87 ? -16.818 9.065 2.526 1.00 76.12 87 ARG A N 1
ATOM 663 C CA . ARG A 1 87 ? -16.890 10.113 3.558 1.00 76.12 87 ARG A CA 1
ATOM 664 C C . ARG A 1 87 ? -17.191 11.487 2.987 1.00 76.12 87 ARG A C 1
ATOM 666 O O . ARG A 1 87 ? -18.119 12.142 3.455 1.00 76.12 87 ARG A O 1
ATOM 673 N N . VAL A 1 88 ? -16.463 11.882 1.943 1.00 83.12 88 VAL A N 1
ATOM 674 C CA . VAL A 1 88 ? -16.670 13.168 1.263 1.00 83.12 88 VAL A CA 1
ATOM 675 C C . VAL A 1 88 ? -18.093 13.252 0.711 1.00 83.12 88 VAL A C 1
ATOM 677 O O . VAL A 1 88 ? -18.782 14.239 0.946 1.00 83.12 88 VAL A O 1
ATOM 680 N N . ARG A 1 89 ? -18.594 12.181 0.077 1.00 84.06 89 ARG A N 1
ATOM 681 C CA . ARG A 1 89 ? -19.985 12.124 -0.415 1.00 84.06 89 ARG A CA 1
ATOM 682 C C . ARG A 1 89 ? -21.044 12.214 0.689 1.00 84.06 89 ARG A C 1
ATOM 684 O O . ARG A 1 89 ? -22.171 12.591 0.399 1.00 84.06 89 ARG A O 1
ATOM 691 N N . ARG A 1 90 ? -20.707 11.851 1.930 1.00 77.44 90 ARG A N 1
ATOM 692 C CA . ARG A 1 90 ? -21.600 11.932 3.100 1.00 77.44 90 ARG A CA 1
ATOM 693 C C . ARG A 1 90 ? -21.485 13.257 3.857 1.00 77.44 90 ARG A C 1
ATOM 695 O O . ARG A 1 90 ? -22.213 13.445 4.825 1.00 77.44 90 ARG A O 1
ATOM 702 N N . GLY A 1 91 ? -20.579 14.150 3.450 1.00 76.75 91 GLY A N 1
ATOM 703 C CA . GLY A 1 91 ? -20.310 15.396 4.169 1.00 76.75 91 GLY A CA 1
ATOM 704 C C . GLY A 1 91 ? -19.663 15.184 5.542 1.00 76.75 91 GLY A C 1
ATOM 705 O O . GLY A 1 91 ? -19.747 16.057 6.401 1.00 76.75 91 GLY A O 1
ATOM 706 N N . GLU A 1 92 ? -19.038 14.025 5.782 1.00 72.31 92 GLU A N 1
ATOM 707 C CA . GLU A 1 92 ? -18.331 13.766 7.038 1.00 72.31 92 GLU A CA 1
ATOM 708 C C . GLU A 1 92 ? -17.018 14.563 7.099 1.00 72.31 92 GLU A C 1
ATOM 710 O O . GLU A 1 92 ? -16.347 14.777 6.086 1.00 72.31 92 GLU A O 1
ATOM 715 N N . ARG A 1 93 ? -16.613 14.967 8.309 1.00 72.44 93 ARG A N 1
ATOM 716 C CA . ARG A 1 93 ? -15.334 15.650 8.543 1.00 72.44 93 ARG A CA 1
ATOM 717 C C . ARG A 1 93 ? -14.178 14.695 8.242 1.00 72.44 93 ARG A C 1
ATOM 719 O O . ARG A 1 93 ? -13.834 13.833 9.047 1.00 72.44 93 ARG A O 1
ATOM 726 N N . PHE A 1 94 ? -13.575 14.850 7.069 1.00 66.56 94 PHE A N 1
ATOM 727 C CA . PHE A 1 94 ? -12.516 13.965 6.580 1.00 66.56 94 PHE A CA 1
ATOM 728 C C . PHE A 1 94 ? -11.203 14.062 7.376 1.00 66.56 94 PHE A C 1
ATOM 730 O O . PHE A 1 94 ? -10.406 13.132 7.330 1.00 66.56 94 PHE A O 1
ATOM 737 N N . HIS A 1 95 ? -11.001 15.151 8.124 1.00 64.75 95 HIS A N 1
ATOM 738 C CA . HIS A 1 95 ? -9.805 15.391 8.938 1.00 64.75 95 HIS A CA 1
ATOM 739 C C . HIS A 1 95 ? -9.814 14.706 10.313 1.00 64.75 95 HIS A C 1
ATOM 741 O O . HIS A 1 95 ? -8.778 14.642 10.967 1.00 64.75 95 HIS A O 1
ATOM 747 N N . GLU A 1 96 ? -10.960 14.209 10.784 1.00 66.06 96 GLU A N 1
ATOM 748 C CA . GLU A 1 96 ? -11.026 13.540 12.085 1.00 66.06 96 GLU A CA 1
ATOM 749 C C . GLU A 1 96 ? -10.539 12.0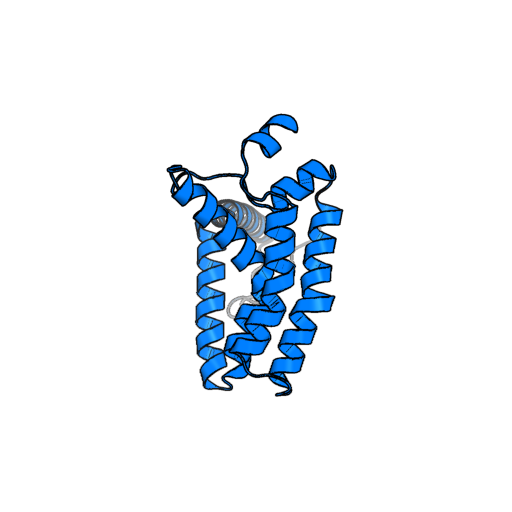90 11.962 1.00 66.06 96 GLU A C 1
ATOM 751 O O . GLU A 1 96 ? -11.041 11.327 11.127 1.00 66.06 96 GLU A O 1
ATOM 756 N N . ALA A 1 97 ? -9.597 11.693 12.825 1.00 58.28 97 ALA A N 1
ATOM 757 C CA . ALA A 1 97 ? -9.070 10.332 12.877 1.00 58.28 97 ALA A CA 1
ATOM 758 C C . ALA A 1 97 ? -10.211 9.317 13.045 1.00 58.28 97 ALA A C 1
ATOM 760 O O . ALA A 1 97 ? -10.991 9.387 13.994 1.00 58.28 97 ALA A O 1
ATOM 761 N N . HIS A 1 98 ? -10.318 8.369 12.115 1.00 63.91 98 HIS A N 1
ATOM 762 C CA . HIS A 1 98 ? -11.402 7.390 12.095 1.00 63.91 98 HIS A CA 1
ATOM 763 C C . HIS A 1 98 ? -10.902 5.963 11.920 1.00 63.91 98 HIS A C 1
ATOM 765 O O . HIS A 1 98 ? -9.852 5.701 11.344 1.00 63.91 98 HIS A O 1
ATOM 771 N N . ARG A 1 99 ? -11.719 5.026 12.408 1.00 60.81 99 ARG A N 1
ATOM 772 C CA . ARG A 1 99 ? -11.465 3.579 12.412 1.00 60.81 99 ARG A CA 1
ATOM 773 C C . ARG A 1 99 ? -12.381 2.826 11.438 1.00 60.81 99 ARG A C 1
ATOM 775 O O . ARG A 1 99 ? -12.879 1.749 11.744 1.00 60.81 99 ARG A O 1
ATOM 782 N N . SER A 1 100 ? -12.683 3.431 10.287 1.00 60.41 100 SER A N 1
ATOM 783 C CA . SER A 1 100 ? -13.698 2.925 9.345 1.00 60.41 100 SER A CA 1
ATOM 784 C C . SER A 1 100 ? -13.133 2.142 8.153 1.00 60.41 100 SER A C 1
ATOM 786 O O . SER A 1 100 ? -13.885 1.850 7.223 1.00 60.41 100 SER A O 1
ATOM 788 N N . HIS A 1 101 ? -11.842 1.804 8.173 1.00 68.50 101 HIS A N 1
ATOM 789 C CA . HIS A 1 101 ? -11.164 1.055 7.109 1.00 68.50 101 HIS A CA 1
ATOM 790 C C . HIS A 1 101 ? -11.800 -0.325 6.875 1.00 68.50 101 HIS A C 1
ATOM 792 O O . HIS A 1 101 ? -12.206 -0.997 7.833 1.00 68.50 101 HIS A O 1
ATOM 798 N N . ALA A 1 102 ? -11.848 -0.782 5.617 1.00 67.88 102 ALA A N 1
ATOM 799 C CA . ALA A 1 102 ? -12.437 -2.074 5.250 1.00 67.88 102 ALA A CA 1
ATOM 800 C C . ALA A 1 102 ? -11.757 -3.232 5.983 1.00 67.88 102 ALA A C 1
ATOM 802 O O . ALA A 1 102 ? -12.422 -4.165 6.428 1.00 67.88 102 ALA A O 1
ATOM 803 N N . TYR A 1 103 ? -10.439 -3.139 6.164 1.00 68.38 103 TYR A N 1
ATOM 804 C CA . TYR A 1 103 ? -9.649 -4.128 6.889 1.00 68.38 103 TYR A CA 1
ATOM 805 C C . TYR A 1 103 ? -10.100 -4.287 8.349 1.00 68.38 103 TYR A C 1
ATOM 807 O O . TYR A 1 103 ? -10.333 -5.400 8.821 1.00 68.38 103 TYR A O 1
ATOM 815 N N . GLN A 1 104 ? -10.259 -3.170 9.070 1.00 68.19 104 GLN A N 1
ATOM 816 C CA . GLN A 1 104 ? -10.687 -3.188 10.473 1.00 68.19 104 GLN A CA 1
ATOM 817 C C . GLN A 1 104 ? -12.131 -3.679 10.607 1.00 68.19 104 GLN A C 1
ATOM 819 O O . GLN A 1 104 ? -12.453 -4.399 11.552 1.00 68.19 104 GLN A O 1
ATOM 824 N N . TYR A 1 105 ? -12.982 -3.344 9.635 1.00 72.12 105 TYR A N 1
ATOM 825 C CA . TYR A 1 105 ? -14.341 -3.863 9.566 1.00 72.12 105 TYR A CA 1
ATOM 826 C C . TYR A 1 105 ? -14.379 -5.380 9.352 1.00 72.12 105 TYR A C 1
ATOM 828 O O . TYR A 1 105 ? -15.018 -6.090 10.126 1.00 72.12 105 TYR A O 1
ATOM 836 N N . ALA A 1 106 ? -13.648 -5.886 8.356 1.00 65.75 106 ALA A N 1
ATOM 837 C CA . ALA A 1 106 ? -13.563 -7.316 8.087 1.00 65.75 106 ALA A CA 1
ATOM 838 C C . ALA A 1 106 ? -13.033 -8.074 9.313 1.00 65.75 106 ALA A C 1
ATOM 840 O O . ALA A 1 106 ? -13.571 -9.117 9.676 1.00 65.75 106 ALA A O 1
ATOM 841 N N . ALA A 1 107 ? -12.036 -7.528 10.013 1.00 72.75 107 ALA A N 1
ATOM 842 C CA . ALA A 1 107 ? -11.479 -8.181 11.195 1.00 72.75 107 ALA A CA 1
ATOM 843 C C . ALA A 1 107 ? -12.485 -8.285 12.351 1.00 72.75 107 ALA A C 1
ATOM 845 O O . ALA A 1 107 ? -12.472 -9.275 13.082 1.00 72.75 107 ALA A O 1
ATOM 846 N N . ARG A 1 108 ? -13.382 -7.300 12.491 1.00 71.75 108 ARG A N 1
ATOM 847 C CA . ARG A 1 108 ? -14.498 -7.352 13.447 1.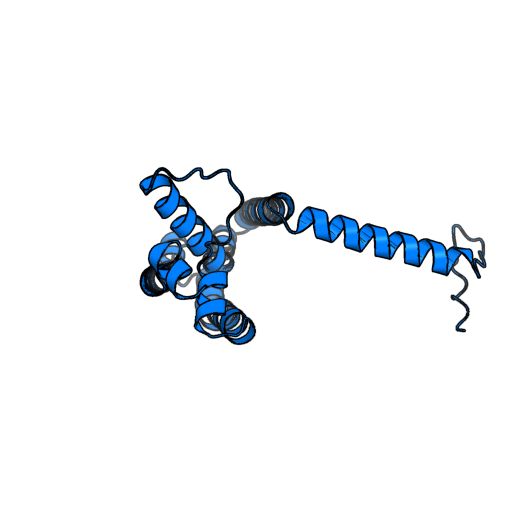00 71.75 108 ARG A CA 1
ATOM 848 C C . ARG A 1 108 ? -15.550 -8.380 13.038 1.00 71.75 108 ARG A C 1
ATOM 850 O O . ARG A 1 108 ? -15.987 -9.152 13.881 1.00 71.75 108 ARG A O 1
ATOM 857 N N . GLN A 1 109 ? -15.906 -8.436 11.754 1.00 71.19 109 GLN A N 1
ATOM 858 C CA . GLN A 1 109 ? -16.903 -9.384 11.243 1.00 71.19 109 GLN A CA 1
ATOM 859 C C . GLN A 1 109 ? -16.447 -10.847 11.379 1.00 71.19 109 GLN A C 1
ATOM 861 O O . GLN A 1 109 ? -17.253 -11.716 11.697 1.00 71.19 109 GLN A O 1
ATOM 866 N N . PHE A 1 110 ? -15.159 -11.123 11.157 1.00 68.00 110 PHE A N 1
ATOM 867 C CA . PHE A 1 110 ? -14.582 -12.467 11.283 1.00 68.00 110 PHE A CA 1
ATOM 868 C C . PHE A 1 110 ? -14.089 -12.798 12.703 1.00 68.00 110 PHE A C 1
ATOM 870 O O . PHE A 1 110 ? -13.540 -13.877 12.917 1.00 68.00 110 PHE A O 1
ATOM 877 N N . GLY A 1 111 ? -14.242 -11.884 13.670 1.00 69.19 111 GLY A N 1
ATOM 878 C CA . GLY A 1 111 ? -13.838 -12.082 15.069 1.00 69.19 111 GLY A CA 1
ATOM 879 C C . GLY A 1 111 ? -12.328 -12.245 15.300 1.00 69.19 111 GLY A C 1
ATOM 880 O O . GLY A 1 111 ? -11.903 -12.499 16.425 1.00 69.19 111 GLY A O 1
ATOM 881 N N . ALA A 1 112 ? -11.499 -12.107 14.260 1.00 76.25 112 ALA A N 1
ATOM 882 C CA . ALA A 1 112 ? -10.053 -12.264 14.329 1.00 76.25 112 ALA A CA 1
ATOM 883 C C . ALA A 1 112 ? -9.343 -11.431 13.250 1.00 76.25 112 ALA A C 1
ATOM 885 O O . ALA A 1 112 ? -9.753 -11.390 12.091 1.00 76.25 112 ALA A O 1
ATOM 886 N N . HIS A 1 113 ? -8.204 -10.829 13.608 1.00 75.12 113 HIS A N 1
ATOM 887 C CA . HIS A 1 113 ? -7.360 -10.082 12.664 1.00 75.12 113 HIS A CA 1
ATOM 888 C C . HIS A 1 113 ? -6.575 -10.996 11.711 1.00 75.12 113 HIS A C 1
ATOM 890 O O . HIS A 1 113 ? -6.405 -10.667 10.542 1.00 75.12 113 HIS A O 1
ATOM 896 N N . ARG A 1 114 ? -6.148 -12.171 12.195 1.00 78.06 114 ARG A N 1
ATOM 897 C CA . ARG A 1 114 ? -5.326 -13.148 11.456 1.00 78.06 114 ARG A CA 1
ATOM 898 C C . ARG A 1 114 ? -5.889 -13.544 10.080 1.00 78.06 114 ARG A C 1
ATOM 900 O O . ARG A 1 114 ? -5.130 -13.451 9.119 1.00 78.06 114 ARG A O 1
ATOM 907 N N . PRO A 1 115 ? -7.168 -13.953 9.929 1.00 77.81 115 PRO A N 1
ATOM 908 C CA . PRO A 1 115 ? -7.699 -14.343 8.622 1.00 77.81 115 PRO A CA 1
ATOM 909 C C . PRO A 1 115 ? -7.717 -13.180 7.629 1.00 77.81 115 PRO A C 1
ATOM 911 O O . PRO A 1 115 ? -7.460 -13.384 6.448 1.00 77.81 115 PRO A O 1
ATOM 914 N N . VAL A 1 116 ? -7.950 -11.951 8.097 1.00 79.62 116 VAL A N 1
ATOM 915 C CA . VAL A 1 116 ? -7.973 -10.767 7.230 1.00 79.62 116 VAL A CA 1
ATOM 916 C C . VAL A 1 116 ? -6.561 -10.380 6.799 1.00 79.62 116 VAL A C 1
ATOM 918 O O . VAL A 1 116 ? -6.347 -10.088 5.626 1.00 79.62 116 VAL A O 1
ATOM 921 N N . THR A 1 117 ? -5.576 -10.444 7.702 1.00 83.75 117 THR A N 1
ATOM 922 C CA . THR A 1 117 ? -4.162 -10.246 7.338 1.00 83.75 117 THR A CA 1
ATOM 923 C C . THR A 1 117 ? -3.702 -11.284 6.319 1.00 83.75 117 THR A C 1
ATOM 925 O O . THR A 1 117 ? -3.072 -10.928 5.326 1.00 83.75 117 THR A O 1
ATOM 928 N N . LEU A 1 118 ? -4.043 -12.558 6.536 1.00 85.19 118 LEU A N 1
ATOM 929 C CA . LEU A 1 118 ? -3.700 -13.643 5.618 1.00 85.19 118 LEU A CA 1
ATOM 930 C C . LEU A 1 118 ? -4.392 -13.486 4.266 1.00 85.19 118 LEU A C 1
ATOM 932 O O . LEU A 1 118 ? -3.753 -13.714 3.248 1.00 85.19 118 LEU A O 1
ATOM 936 N N . ALA A 1 119 ? -5.651 -13.046 4.234 1.00 85.31 119 ALA A N 1
ATOM 937 C CA . ALA A 1 119 ? -6.357 -12.771 2.987 1.00 85.31 119 ALA A CA 1
ATOM 938 C C . ALA A 1 119 ? -5.699 -11.627 2.201 1.00 85.31 119 ALA A C 1
ATOM 940 O O . ALA A 1 119 ? -5.461 -11.769 1.006 1.00 85.31 119 ALA A O 1
ATOM 941 N N . VAL A 1 120 ? -5.341 -10.520 2.861 1.00 85.56 120 VAL A N 1
ATOM 942 C CA . VAL A 1 120 ? -4.609 -9.413 2.217 1.00 85.56 120 VAL A CA 1
ATOM 943 C C . VAL A 1 120 ? -3.238 -9.881 1.720 1.00 85.56 120 VAL A C 1
ATOM 945 O O . VAL A 1 120 ? -2.854 -9.574 0.593 1.00 85.56 120 VAL A O 1
ATOM 948 N N . GLY A 1 121 ? -2.520 -10.673 2.520 1.00 87.31 121 GLY A N 1
ATOM 949 C CA . GLY A 1 121 ? -1.258 -11.293 2.114 1.00 87.31 121 GLY A CA 1
ATOM 950 C C . GLY A 1 121 ? -1.422 -12.212 0.901 1.00 87.31 121 GLY A C 1
ATOM 951 O O . GLY A 1 121 ? -0.654 -12.114 -0.050 1.00 87.31 121 GLY A O 1
ATOM 952 N N . ALA A 1 122 ? -2.462 -13.045 0.886 1.00 90.06 122 ALA A N 1
ATOM 953 C CA . ALA A 1 122 ? -2.779 -13.927 -0.230 1.00 90.06 122 ALA A CA 1
ATOM 954 C C . ALA A 1 122 ? -3.142 -13.140 -1.496 1.00 90.06 122 ALA A C 1
ATOM 956 O O . ALA A 1 122 ? -2.677 -13.494 -2.570 1.00 90.06 122 ALA A O 1
ATOM 957 N N . ILE A 1 123 ? -3.899 -12.044 -1.392 1.00 90.06 123 ILE A N 1
ATOM 958 C CA . ILE A 1 123 ? -4.203 -11.167 -2.535 1.00 90.06 123 ILE A CA 1
ATOM 959 C C . ILE A 1 123 ? -2.917 -10.546 -3.096 1.00 90.06 123 ILE A C 1
ATOM 961 O O . ILE A 1 123 ? -2.707 -10.547 -4.310 1.00 90.06 123 ILE A O 1
ATOM 965 N N . ASN A 1 124 ? -2.030 -10.058 -2.226 1.00 92.06 124 ASN A N 1
ATOM 966 C CA . ASN A 1 124 ? -0.741 -9.523 -2.656 1.00 92.06 124 ASN A CA 1
ATOM 967 C C . ASN A 1 124 ? 0.102 -10.585 -3.374 1.00 92.06 124 ASN A C 1
ATOM 969 O O . ASN A 1 124 ? 0.635 -10.311 -4.444 1.00 92.06 124 ASN A O 1
ATOM 973 N N . LEU A 1 125 ? 0.194 -11.797 -2.824 1.00 92.38 125 LEU A N 1
ATOM 974 C CA . LEU A 1 125 ? 1.069 -12.851 -3.348 1.00 92.38 125 LEU A CA 1
ATOM 975 C C . LEU A 1 125 ? 0.505 -13.591 -4.565 1.00 92.38 125 LEU A C 1
ATOM 977 O O . LEU A 1 125 ? 1.270 -13.962 -5.448 1.00 92.38 125 LEU A O 1
ATOM 981 N N . LEU A 1 126 ? -0.804 -13.835 -4.610 1.00 93.19 126 LEU A N 1
ATOM 982 C CA . LEU A 1 126 ? -1.438 -14.682 -5.628 1.00 93.19 126 LEU A CA 1
ATOM 983 C C . LEU A 1 126 ? -2.064 -13.885 -6.773 1.00 93.19 126 LEU A C 1
ATOM 985 O O . LEU A 1 126 ? -2.365 -14.465 -7.811 1.00 93.19 126 LEU A O 1
ATOM 989 N N . TRP A 1 127 ? -2.276 -12.578 -6.598 1.00 92.81 127 TRP A N 1
ATOM 990 C CA . TRP A 1 127 ? -2.905 -11.737 -7.616 1.00 92.81 127 TRP A CA 1
ATOM 991 C C . TRP A 1 127 ? -2.029 -10.552 -8.011 1.00 92.81 127 TRP A C 1
ATOM 993 O O . TRP A 1 127 ? -1.601 -10.455 -9.159 1.00 92.81 127 TRP A O 1
ATOM 1003 N N . LEU A 1 128 ? -1.702 -9.674 -7.060 1.00 91.38 128 LEU A N 1
ATOM 1004 C CA . LEU A 1 128 ? -1.007 -8.423 -7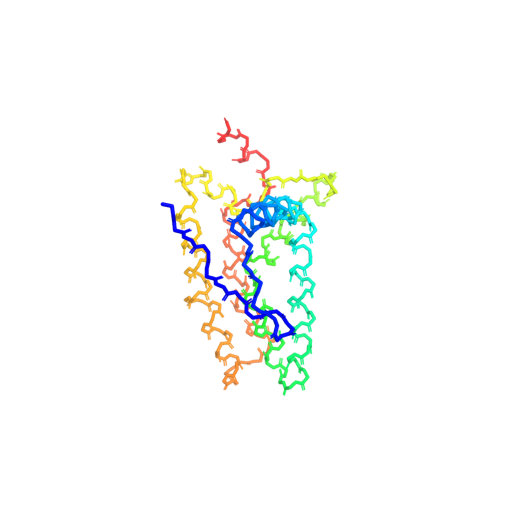.380 1.00 91.38 128 LEU A CA 1
ATOM 1005 C C . LEU A 1 128 ? 0.445 -8.654 -7.807 1.00 91.38 128 LEU A C 1
ATOM 1007 O O . LEU A 1 128 ? 0.893 -8.054 -8.782 1.00 91.38 128 LEU A O 1
ATOM 1011 N N . LEU A 1 129 ? 1.164 -9.556 -7.136 1.00 92.69 129 LEU A N 1
ATOM 1012 C CA . LEU A 1 129 ? 2.551 -9.875 -7.467 1.00 92.69 129 LEU A CA 1
ATOM 1013 C C . LEU A 1 129 ? 2.690 -10.566 -8.834 1.00 92.69 129 LEU A C 1
ATOM 1015 O O . LEU A 1 129 ? 3.505 -10.095 -9.625 1.00 92.69 129 LEU A O 1
ATOM 1019 N N . PRO A 1 130 ? 1.893 -11.592 -9.192 1.00 92.88 130 PRO A N 1
ATOM 1020 C CA . PRO A 1 130 ? 1.924 -12.168 -10.533 1.00 92.88 130 PRO A CA 1
ATOM 1021 C C . PRO A 1 130 ? 1.636 -11.146 -11.633 1.00 92.88 130 PRO A C 1
ATOM 1023 O O . PRO A 1 130 ? 2.315 -11.158 -12.655 1.00 92.88 130 PRO A O 1
ATOM 1026 N N . ILE A 1 131 ? 0.689 -10.226 -11.416 1.00 91.31 131 ILE A N 1
ATOM 1027 C CA . ILE A 1 131 ? 0.391 -9.162 -12.386 1.00 91.31 131 ILE A CA 1
ATOM 1028 C C . ILE A 1 131 ? 1.564 -8.181 -12.499 1.00 91.31 131 ILE A C 1
ATOM 1030 O O . ILE A 1 131 ? 1.944 -7.815 -13.609 1.00 91.31 131 ILE A O 1
ATOM 1034 N N . ALA A 1 132 ? 2.177 -7.786 -11.381 1.00 91.44 132 ALA A N 1
ATOM 1035 C CA . ALA A 1 132 ? 3.351 -6.914 -11.383 1.00 91.44 132 ALA A CA 1
ATOM 1036 C C . ALA A 1 132 ? 4.551 -7.561 -12.100 1.00 91.44 132 ALA A C 1
ATOM 1038 O O . ALA A 1 132 ? 5.242 -6.897 -12.873 1.00 91.44 132 ALA A O 1
ATOM 1039 N N . VAL A 1 133 ? 4.770 -8.864 -11.897 1.00 92.00 133 VAL A N 1
ATOM 1040 C CA . VAL A 1 133 ? 5.810 -9.629 -12.602 1.00 92.00 133 VAL A CA 1
ATOM 1041 C C . VAL A 1 133 ? 5.483 -9.752 -14.090 1.00 92.00 133 VAL A C 1
ATOM 1043 O O . VAL A 1 133 ? 6.349 -9.486 -14.917 1.00 92.00 133 VAL A O 1
ATOM 1046 N N . ALA A 1 134 ? 4.242 -10.087 -14.452 1.00 91.88 134 ALA A N 1
ATOM 1047 C CA . ALA A 1 134 ? 3.808 -10.167 -15.849 1.00 91.88 134 ALA A CA 1
ATOM 1048 C C . ALA A 1 134 ? 3.975 -8.826 -16.582 1.00 91.88 134 ALA A C 1
ATOM 1050 O O . ALA A 1 134 ? 4.387 -8.798 -17.742 1.00 91.88 134 ALA A O 1
ATOM 1051 N N . LEU A 1 135 ? 3.726 -7.709 -15.892 1.00 92.19 135 LEU A N 1
ATOM 1052 C CA . LEU A 1 135 ? 4.003 -6.374 -16.408 1.00 92.19 135 LEU A CA 1
ATOM 1053 C C . LEU A 1 135 ? 5.509 -6.149 -16.632 1.00 92.19 135 LEU A C 1
ATOM 1055 O O . LEU A 1 135 ? 5.907 -5.651 -17.682 1.00 92.19 135 LEU A O 1
ATOM 1059 N N . GLY A 1 136 ? 6.351 -6.556 -15.677 1.00 87.88 136 GLY A N 1
ATOM 1060 C CA . GLY A 1 136 ? 7.811 -6.491 -15.804 1.00 87.88 136 GLY A CA 1
ATOM 1061 C C . GLY A 1 136 ? 8.372 -7.361 -16.937 1.00 87.88 136 GLY A C 1
ATOM 1062 O O . GLY A 1 136 ? 9.383 -7.007 -17.535 1.00 87.88 136 GLY A O 1
ATOM 1063 N N . LEU A 1 137 ? 7.688 -8.459 -17.272 1.00 91.19 137 LEU A N 1
ATOM 1064 C CA . LEU A 1 137 ? 7.996 -9.325 -18.415 1.00 91.19 137 LEU A CA 1
ATOM 1065 C C . LEU A 1 137 ? 7.438 -8.796 -19.751 1.00 91.19 137 LEU A C 1
ATOM 1067 O O . LEU A 1 137 ? 7.676 -9.411 -20.789 1.00 91.19 137 LEU A O 1
ATOM 1071 N N . GLY A 1 138 ? 6.694 -7.684 -19.743 1.00 88.00 138 GLY A N 1
ATOM 1072 C CA . GLY A 1 138 ? 6.150 -7.051 -20.947 1.00 88.00 138 GLY A CA 1
ATOM 1073 C C . GLY A 1 138 ? 4.896 -7.718 -21.519 1.00 88.00 138 GLY A C 1
ATOM 1074 O O . GLY A 1 138 ? 4.614 -7.559 -22.703 1.00 88.00 138 GLY A O 1
ATOM 1075 N N . TRP A 1 139 ? 4.141 -8.476 -20.717 1.00 86.44 139 TRP A N 1
ATOM 1076 C CA . TRP A 1 139 ? 2.939 -9.180 -21.194 1.00 86.44 139 TRP A CA 1
ATOM 1077 C C . TRP A 1 139 ? 1.731 -8.252 -21.403 1.00 86.44 139 TRP A C 1
ATOM 1079 O O . TRP A 1 139 ? 0.844 -8.572 -22.191 1.00 86.44 139 TRP A O 1
ATOM 1089 N N . PHE A 1 140 ? 1.689 -7.106 -20.714 1.00 86.25 140 PHE A N 1
ATOM 1090 C CA . PHE A 1 140 ? 0.619 -6.107 -20.806 1.00 86.25 140 PHE A CA 1
ATOM 1091 C C . PHE A 1 140 ? 1.186 -4.690 -20.681 1.00 86.25 140 PHE A C 1
ATOM 1093 O O . PHE A 1 140 ? 2.264 -4.493 -20.123 1.00 86.25 140 PHE A O 1
ATOM 1100 N N . ASP A 1 141 ? 0.426 -3.698 -21.148 1.00 88.44 141 ASP A N 1
ATOM 1101 C CA . ASP A 1 141 ? 0.731 -2.284 -20.920 1.00 88.44 141 ASP A CA 1
ATOM 1102 C C . ASP A 1 141 ? 0.412 -1.867 -19.468 1.00 88.44 141 ASP A C 1
ATOM 1104 O O . ASP A 1 141 ? -0.469 -2.444 -18.819 1.00 88.44 141 ASP A O 1
ATOM 1108 N N . GLY A 1 142 ? 1.103 -0.844 -18.958 1.00 86.12 142 GLY A N 1
ATOM 1109 C CA . GLY A 1 142 ? 1.009 -0.364 -17.572 1.00 86.12 142 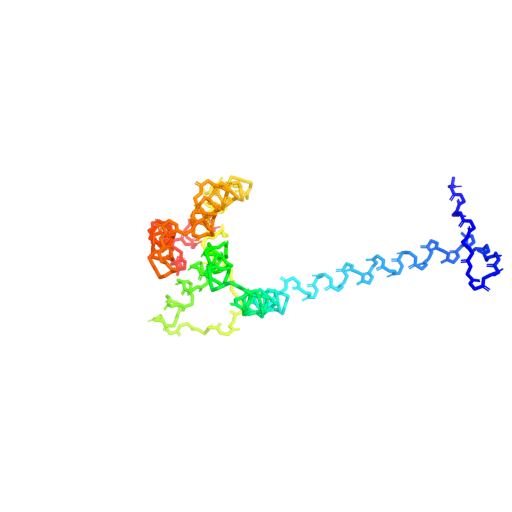GLY A CA 1
ATOM 1110 C C . GLY A 1 142 ? -0.420 -0.047 -17.137 1.00 86.12 142 GLY A C 1
ATOM 1111 O O . GLY A 1 142 ? -0.863 -0.459 -16.062 1.00 86.12 142 GLY A O 1
ATOM 1112 N N . VAL A 1 143 ? -1.175 0.617 -18.015 1.00 89.12 143 VAL A N 1
ATOM 1113 C CA . VAL A 1 143 ? -2.575 0.991 -17.771 1.00 89.12 143 VAL A CA 1
ATOM 1114 C C . VAL A 1 143 ? -3.483 -0.241 -17.716 1.00 89.12 143 VAL A C 1
ATOM 1116 O O . VAL A 1 143 ? -4.339 -0.343 -16.834 1.00 89.12 143 VAL A O 1
ATOM 1119 N N . ALA A 1 144 ? -3.285 -1.199 -18.624 1.00 89.12 144 ALA A N 1
ATOM 1120 C CA . ALA A 1 144 ? -4.068 -2.431 -18.666 1.00 89.12 144 ALA A CA 1
ATOM 1121 C C . ALA A 1 144 ? -3.800 -3.305 -17.431 1.00 89.12 144 ALA A C 1
ATOM 1123 O O . ALA A 1 144 ? -4.745 -3.784 -16.799 1.00 89.12 144 ALA A O 1
ATOM 1124 N N . GLY A 1 145 ? -2.530 -3.450 -17.037 1.00 88.69 145 GLY A N 1
ATOM 1125 C CA . GLY A 1 145 ? -2.141 -4.174 -15.825 1.00 88.69 145 GLY A CA 1
ATOM 1126 C C . GLY A 1 145 ? -2.750 -3.565 -14.561 1.00 88.69 145 GLY A C 1
ATOM 1127 O O . GLY A 1 145 ? -3.292 -4.291 -13.724 1.00 88.69 145 GLY A O 1
ATOM 1128 N N . LEU A 1 146 ? -2.752 -2.231 -14.454 1.00 89.69 146 LEU A N 1
ATOM 1129 C CA . LEU A 1 146 ? -3.385 -1.525 -13.340 1.00 89.69 146 LEU A CA 1
ATOM 1130 C C . LEU A 1 146 ? -4.900 -1.779 -13.293 1.00 89.69 146 LEU A C 1
ATOM 1132 O O . LEU A 1 146 ? -5.440 -2.097 -12.233 1.00 89.69 146 LEU A O 1
ATOM 1136 N N . ALA A 1 147 ? -5.588 -1.688 -14.434 1.00 89.69 147 ALA A N 1
ATOM 1137 C CA . ALA A 1 147 ? -7.026 -1.937 -14.503 1.00 89.69 147 ALA A CA 1
ATOM 1138 C C . ALA A 1 147 ? -7.375 -3.365 -14.046 1.00 89.69 147 ALA A C 1
ATOM 1140 O O . ALA A 1 147 ? -8.230 -3.540 -13.176 1.00 89.69 147 ALA A O 1
ATOM 1141 N N . ILE A 1 148 ? -6.667 -4.377 -14.559 1.00 89.56 148 ILE A N 1
ATOM 1142 C CA . ILE A 1 148 ? -6.885 -5.789 -14.199 1.00 89.56 148 ILE A CA 1
ATOM 1143 C C . ILE A 1 148 ? -6.621 -6.023 -12.706 1.00 89.56 148 ILE A C 1
ATOM 1145 O O . ILE A 1 148 ? -7.408 -6.693 -12.033 1.00 89.56 148 ILE A O 1
ATOM 1149 N N . ALA A 1 149 ? -5.551 -5.437 -12.163 1.00 89.75 149 ALA A N 1
ATOM 1150 C CA . ALA A 1 149 ? -5.216 -5.556 -10.749 1.00 89.75 149 ALA A CA 1
ATOM 1151 C C . ALA A 1 149 ? -6.298 -4.951 -9.834 1.00 89.75 149 ALA A C 1
ATOM 1153 O O . ALA A 1 149 ? -6.631 -5.535 -8.800 1.00 89.75 149 ALA A O 1
ATOM 1154 N N . TYR A 1 150 ? -6.873 -3.805 -10.214 1.00 88.62 150 TYR A N 1
ATOM 1155 C CA . TYR A 1 150 ? -7.772 -3.028 -9.354 1.00 88.62 150 TYR A CA 1
ATOM 1156 C C . TYR A 1 150 ? -9.231 -3.502 -9.390 1.00 88.62 150 TYR A C 1
ATOM 1158 O O . TYR A 1 150 ? -9.950 -3.303 -8.410 1.00 88.62 150 TYR A O 1
ATOM 1166 N N . VAL A 1 151 ? -9.685 -4.154 -10.465 1.00 87.62 151 VAL A N 1
ATOM 1167 C CA . VAL A 1 151 ? -11.071 -4.650 -10.601 1.00 87.62 151 VAL A CA 1
ATOM 1168 C C . VAL A 1 151 ? -11.521 -5.547 -9.431 1.00 87.62 151 VAL A C 1
ATOM 1170 O O . VAL A 1 151 ? -12.528 -5.216 -8.794 1.00 87.62 151 VAL A O 1
ATOM 1173 N N . PRO A 1 152 ? -10.818 -6.643 -9.077 1.00 85.62 152 PRO A N 1
ATOM 1174 C CA . PRO A 1 152 ? -11.248 -7.506 -7.975 1.00 85.62 152 PRO A CA 1
ATOM 1175 C C . PRO A 1 152 ? -11.124 -6.821 -6.610 1.00 85.62 152 PRO A C 1
ATOM 1177 O O . PRO A 1 152 ? -11.956 -7.050 -5.732 1.00 85.62 152 PRO A O 1
ATOM 1180 N N . LEU A 1 153 ? -10.141 -5.931 -6.437 1.00 85.19 153 LEU A N 1
ATOM 1181 C CA . LEU A 1 153 ? -9.983 -5.141 -5.213 1.00 85.19 153 LEU A CA 1
ATOM 1182 C C . LEU A 1 153 ? -11.172 -4.200 -4.993 1.00 85.19 153 LEU A C 1
ATOM 1184 O O . LEU A 1 153 ? -11.730 -4.146 -3.896 1.00 85.19 153 LEU A O 1
ATOM 1188 N N . LEU A 1 154 ? -11.587 -3.480 -6.039 1.00 82.69 154 LEU A N 1
ATOM 1189 C CA . LEU A 1 154 ? -12.754 -2.603 -5.994 1.00 82.69 154 LEU A CA 1
ATOM 1190 C C . LEU A 1 154 ? -14.017 -3.412 -5.701 1.00 82.69 154 LEU A C 1
ATOM 1192 O O . LEU A 1 154 ? -14.791 -3.034 -4.819 1.00 82.69 154 LEU A O 1
ATOM 1196 N N . TRP A 1 155 ? -14.200 -4.552 -6.372 1.00 83.69 155 TRP A N 1
ATOM 1197 C CA . TRP A 1 155 ? -15.328 -5.447 -6.116 1.00 83.69 155 TRP A CA 1
ATOM 1198 C C . TRP A 1 155 ? -15.386 -5.904 -4.650 1.00 83.69 155 TRP A C 1
ATOM 1200 O O . TRP A 1 155 ? -16.439 -5.781 -4.017 1.00 83.69 155 TRP A O 1
ATOM 1210 N N . LEU A 1 156 ? -14.258 -6.327 -4.067 1.00 79.44 156 LEU A N 1
ATOM 1211 C CA . LEU A 1 156 ? -14.164 -6.677 -2.643 1.00 79.44 156 LEU A CA 1
ATOM 1212 C C . LEU A 1 156 ? -14.510 -5.479 -1.744 1.00 79.44 156 LEU A C 1
ATOM 1214 O O . LEU A 1 156 ? -15.311 -5.614 -0.816 1.00 79.44 156 LEU A O 1
ATOM 1218 N N . ALA A 1 157 ? -13.986 -4.288 -2.042 1.00 75.31 157 ALA A N 1
ATOM 1219 C CA . ALA A 1 157 ? -14.262 -3.075 -1.268 1.00 75.31 157 ALA A CA 1
ATOM 1220 C C . ALA A 1 157 ? -15.752 -2.662 -1.299 1.00 75.31 157 ALA A C 1
ATOM 1222 O O . ALA A 1 157 ? -16.296 -2.131 -0.318 1.00 75.31 157 ALA A O 1
ATOM 1223 N N . PHE A 1 158 ? -16.458 -2.914 -2.405 1.00 73.38 158 PHE A N 1
ATOM 1224 C CA . PHE A 1 158 ? -17.914 -2.749 -2.475 1.00 73.38 158 PHE A CA 1
ATOM 1225 C C . PHE A 1 158 ? -18.653 -3.863 -1.726 1.00 73.38 158 PHE A C 1
ATOM 1227 O O . PHE A 1 158 ? -19.560 -3.564 -0.942 1.00 73.38 158 PHE A O 1
ATOM 1234 N N . ARG A 1 159 ? -18.230 -5.122 -1.880 1.00 74.50 159 ARG A N 1
ATOM 1235 C CA . ARG A 1 159 ? -18.861 -6.293 -1.250 1.00 74.50 159 ARG A CA 1
ATOM 1236 C C . ARG A 1 159 ? -18.796 -6.276 0.277 1.00 74.50 159 ARG A C 1
ATOM 1238 O O . ARG A 1 159 ? -19.764 -6.691 0.920 1.00 74.50 159 ARG A O 1
ATOM 1245 N N . PHE A 1 160 ? -17.694 -5.787 0.843 1.00 65.12 160 PHE A N 1
ATOM 1246 C CA . PHE A 1 160 ? -17.493 -5.646 2.288 1.00 65.12 160 PHE A CA 1
ATOM 1247 C C . PHE A 1 160 ? -18.014 -4.319 2.857 1.00 65.12 160 PHE A C 1
ATOM 1249 O O . PHE A 1 160 ? -17.758 -4.021 4.018 1.00 65.12 160 PHE A O 1
ATOM 1256 N N . LYS A 1 161 ? -18.763 -3.514 2.079 1.00 63.28 161 LYS A N 1
ATOM 1257 C CA . LYS A 1 161 ? -19.411 -2.279 2.569 1.00 63.28 161 LYS A CA 1
ATOM 1258 C C . LYS A 1 161 ? -18.451 -1.325 3.313 1.00 63.28 161 LYS A C 1
ATOM 1260 O O . LYS A 1 161 ? -18.869 -0.605 4.216 1.00 63.28 161 LYS A O 1
ATOM 1265 N N . ALA A 1 162 ? -17.183 -1.273 2.896 1.00 54.81 162 ALA A N 1
ATOM 1266 C CA . ALA A 1 162 ? -16.142 -0.424 3.487 1.00 54.81 162 ALA A CA 1
ATOM 1267 C C . ALA A 1 162 ? -16.622 1.025 3.747 1.00 54.81 162 ALA A C 1
ATOM 1269 O O . ALA A 1 162 ? -17.051 1.713 2.826 1.00 54.81 162 ALA A O 1
ATOM 1270 N N . GLY A 1 163 ? -16.616 1.512 4.988 1.00 51.34 163 GLY A N 1
ATOM 1271 C CA . GLY A 1 163 ? -17.050 2.886 5.297 1.00 51.34 163 GLY A CA 1
ATOM 1272 C C . GLY A 1 163 ? -18.568 3.137 5.399 1.00 51.34 163 GLY A C 1
ATOM 1273 O O . GLY A 1 163 ? -18.990 4.291 5.333 1.00 51.34 163 GLY A O 1
ATOM 1274 N N . ILE A 1 164 ? -19.414 2.109 5.561 1.00 56.53 164 ILE A N 1
ATOM 1275 C CA . ILE A 1 164 ? -20.834 2.287 5.933 1.00 56.53 164 ILE A CA 1
ATOM 1276 C C . ILE A 1 164 ? -20.994 2.189 7.463 1.00 56.53 164 ILE A C 1
ATOM 1278 O O . ILE A 1 164 ? -20.935 1.095 8.018 1.00 56.53 164 ILE A O 1
ATOM 1282 N N . ARG A 1 165 ? -21.267 3.327 8.128 1.00 51.38 165 ARG A N 1
ATOM 1283 C CA . ARG A 1 165 ? -21.504 3.439 9.589 1.00 51.38 165 ARG A CA 1
ATOM 1284 C C . ARG A 1 165 ? -22.553 2.460 10.130 1.00 51.38 165 ARG A C 1
ATOM 1286 O O . ARG A 1 165 ? -22.281 1.755 11.091 1.00 51.38 165 ARG A O 1
ATOM 1293 N N . THR A 1 166 ? -23.697 2.327 9.457 1.00 50.31 166 THR A N 1
ATOM 1294 C CA . THR A 1 166 ? -24.798 1.447 9.892 1.00 50.31 166 THR A CA 1
ATOM 1295 C C . THR A 1 166 ? -24.422 -0.032 9.941 1.00 50.31 166 THR A C 1
ATOM 1297 O O . THR A 1 166 ? -24.980 -0.762 10.743 1.00 50.31 166 THR A O 1
ATOM 1300 N N . ALA A 1 167 ? -23.463 -0.491 9.132 1.00 49.84 167 ALA A N 1
ATOM 1301 C CA . ALA A 1 167 ? -22.971 -1.868 9.205 1.00 49.84 167 ALA A CA 1
ATOM 1302 C C . ALA A 1 167 ? -21.897 -2.056 10.296 1.00 49.84 167 ALA A C 1
ATOM 1304 O O . ALA A 1 167 ? -21.640 -3.182 10.711 1.00 49.84 167 ALA A O 1
ATOM 1305 N N . GLN A 1 168 ? -21.260 -0.964 10.736 1.00 51.34 168 GLN A N 1
ATOM 1306 C CA . GLN A 1 168 ? -20.205 -0.940 11.755 1.00 51.34 168 GLN A CA 1
ATOM 1307 C C . GLN A 1 168 ? -20.761 -0.769 13.176 1.00 51.34 168 GLN A C 1
ATOM 1309 O O . GLN A 1 168 ? -20.155 -1.283 14.113 1.00 51.34 168 GLN A O 1
ATOM 1314 N N . GLU A 1 169 ? -21.903 -0.090 13.324 1.00 50.16 169 GLU A N 1
ATOM 1315 C CA . GLU A 1 169 ? -22.624 0.096 14.592 1.00 50.16 169 GLU A CA 1
ATOM 1316 C C . GLU A 1 169 ? -23.388 -1.164 15.030 1.00 50.16 169 GLU A C 1
ATOM 1318 O O . GLU A 1 169 ? -23.433 -1.448 16.216 1.00 50.16 169 GLU A O 1
ATOM 1323 N N . SER A 1 170 ? -23.911 -1.981 14.107 1.00 45.91 170 SER A N 1
ATOM 1324 C CA . SER A 1 170 ? -24.615 -3.236 14.453 1.00 45.91 170 SER A CA 1
ATOM 1325 C C . SER A 1 170 ? -23.705 -4.373 14.951 1.00 45.91 170 SER A C 1
ATOM 1327 O O . SER A 1 170 ? -24.207 -5.410 15.371 1.00 45.91 170 SER A O 1
ATOM 1329 N N . CYS A 1 171 ? -22.382 -4.209 14.854 1.00 48.47 171 CYS A N 1
ATOM 1330 C CA . CYS A 1 171 ? -21.373 -5.163 15.336 1.00 48.47 171 CYS A CA 1
ATOM 1331 C C . CYS A 1 171 ? -20.566 -4.626 16.535 1.00 48.47 171 CYS A C 1
ATOM 1333 O O . CYS A 1 171 ? -19.558 -5.239 16.897 1.00 48.47 171 CYS A O 1
ATOM 1335 N N . ALA A 1 172 ? -20.939 -3.467 17.086 1.00 43.88 172 ALA A N 1
ATOM 1336 C CA . ALA A 1 172 ? -20.384 -2.922 18.325 1.00 43.88 172 ALA A CA 1
ATOM 1337 C C . ALA A 1 172 ? -21.306 -3.274 19.497 1.00 43.88 172 ALA A C 1
ATOM 1339 O O . ALA A 1 172 ? -20.751 -3.522 20.587 1.00 43.88 172 ALA A O 1
#